Protein AF-A0AAD9TM48-F1 (afdb_monomer_lite)

Structure (mmCIF, N/CA/C/O backbone):
data_AF-A0AAD9TM48-F1
#
_entry.id   AF-A0AAD9TM48-F1
#
loop_
_atom_site.group_PDB
_atom_site.id
_atom_site.type_symbol
_atom_site.label_atom_id
_atom_site.label_alt_id
_atom_site.label_comp_id
_atom_site.label_asym_id
_atom_site.label_entity_id
_atom_site.label_seq_id
_atom_site.pdbx_PDB_ins_code
_atom_site.Cartn_x
_atom_site.Cartn_y
_atom_site.Cartn_z
_atom_site.occupancy
_atom_site.B_iso_or_equiv
_atom_site.auth_seq_id
_atom_site.auth_comp_id
_atom_site.auth_asym_id
_atom_site.auth_atom_id
_atom_site.pdbx_PDB_model_num
ATOM 1 N N . MET A 1 1 ? 5.382 26.009 -11.081 1.00 37.59 1 MET A N 1
ATOM 2 C CA . MET A 1 1 ? 5.623 24.782 -11.877 1.00 37.59 1 MET A CA 1
ATOM 3 C C . MET A 1 1 ? 5.668 23.601 -10.924 1.00 37.59 1 MET A C 1
ATOM 5 O O . MET A 1 1 ? 6.601 23.520 -10.133 1.00 37.59 1 MET A O 1
ATOM 9 N N . ASN A 1 2 ? 4.663 22.726 -10.951 1.00 45.16 2 ASN A N 1
ATOM 10 C CA . ASN A 1 2 ? 4.685 21.494 -10.162 1.00 45.16 2 ASN A CA 1
ATOM 11 C C . ASN A 1 2 ? 5.765 20.580 -10.746 1.00 45.16 2 ASN A C 1
ATOM 13 O O . ASN A 1 2 ? 5.630 20.101 -11.870 1.00 45.16 2 ASN A O 1
ATOM 17 N N . LYS A 1 3 ? 6.871 20.388 -10.021 1.00 45.62 3 LYS A N 1
ATOM 18 C CA . LYS A 1 3 ? 7.873 19.391 -10.399 1.00 45.62 3 LYS A CA 1
ATOM 19 C C . LYS A 1 3 ? 7.224 18.023 -10.218 1.00 45.62 3 LYS A C 1
ATOM 21 O O . LYS A 1 3 ? 7.030 17.582 -9.090 1.00 45.62 3 LYS A O 1
ATOM 26 N N . ALA A 1 4 ? 6.873 17.369 -11.321 1.00 51.88 4 ALA A N 1
ATOM 27 C CA . ALA A 1 4 ? 6.559 15.950 -11.286 1.00 51.88 4 ALA A CA 1
ATOM 28 C C . ALA A 1 4 ? 7.747 15.209 -10.649 1.00 51.88 4 ALA A C 1
ATOM 30 O O . ALA A 1 4 ? 8.905 15.532 -10.934 1.00 51.88 4 ALA A O 1
ATOM 31 N N . ALA A 1 5 ? 7.472 14.244 -9.769 1.00 54.47 5 ALA A N 1
ATOM 32 C CA . ALA A 1 5 ? 8.515 13.404 -9.192 1.00 54.47 5 ALA A CA 1
ATOM 33 C C . ALA A 1 5 ? 9.335 12.776 -10.332 1.00 54.47 5 ALA A C 1
ATOM 35 O O . ALA A 1 5 ? 8.765 12.132 -11.224 1.00 54.47 5 ALA A O 1
ATOM 36 N N . ARG A 1 6 ? 10.660 12.998 -10.327 1.00 60.31 6 ARG A N 1
ATOM 37 C CA . ARG A 1 6 ? 11.573 12.419 -11.326 1.00 60.31 6 ARG A CA 1
ATOM 38 C C . ARG A 1 6 ? 11.317 10.913 -11.356 1.00 60.31 6 ARG A C 1
ATOM 40 O O . ARG A 1 6 ? 11.364 10.2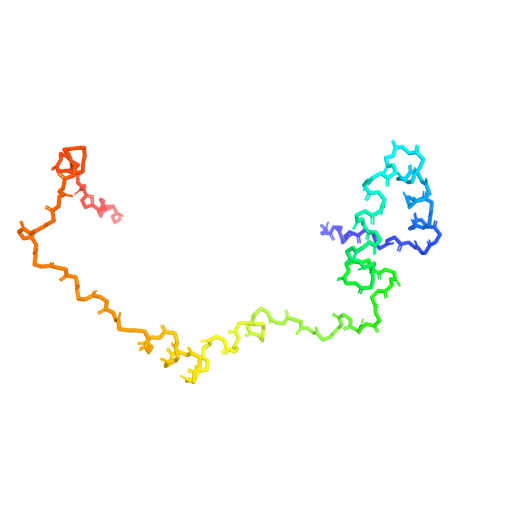59 -10.318 1.00 60.31 6 ARG A O 1
ATOM 47 N N . ALA A 1 7 ? 10.969 10.375 -12.522 1.00 62.56 7 ALA A N 1
ATOM 48 C CA . ALA A 1 7 ? 10.917 8.931 -12.682 1.00 62.56 7 ALA A CA 1
ATOM 49 C C . ALA A 1 7 ? 12.356 8.418 -12.583 1.00 62.56 7 ALA A C 1
ATOM 51 O O . ALA A 1 7 ? 13.211 8.870 -13.344 1.00 62.56 7 ALA A O 1
ATOM 52 N N . TYR A 1 8 ? 12.625 7.546 -11.614 1.00 73.88 8 TYR A N 1
ATOM 53 C CA . TYR A 1 8 ? 13.899 6.844 -11.537 1.00 73.88 8 TYR A CA 1
ATOM 54 C C . TYR A 1 8 ? 14.083 6.004 -12.806 1.00 73.88 8 TYR A C 1
ATOM 56 O O . TYR A 1 8 ? 13.134 5.364 -13.264 1.00 73.88 8 TYR A O 1
ATOM 64 N N . THR A 1 9 ? 15.282 6.030 -13.386 1.00 87.25 9 THR A N 1
ATOM 65 C CA . THR A 1 9 ? 15.666 5.084 -14.442 1.00 87.25 9 THR A CA 1
ATOM 66 C C . THR A 1 9 ? 15.919 3.701 -13.840 1.00 87.25 9 THR A C 1
ATOM 68 O O . THR A 1 9 ? 16.132 3.579 -12.634 1.00 87.25 9 THR A O 1
ATOM 71 N N . GLU A 1 10 ? 15.943 2.654 -14.666 1.00 89.62 10 GLU A N 1
ATOM 72 C CA . GLU A 1 10 ? 16.256 1.289 -14.212 1.00 89.62 10 GLU A CA 1
ATOM 73 C C . GLU A 1 10 ? 17.617 1.208 -13.510 1.00 89.62 10 GLU A C 1
ATOM 75 O O . GLU A 1 10 ? 17.733 0.637 -12.431 1.00 89.62 10 GLU A O 1
ATOM 80 N N . LEU A 1 11 ? 18.629 1.898 -14.042 1.00 92.56 11 LEU A N 1
ATOM 81 C CA . LEU A 1 11 ? 19.945 1.981 -13.408 1.00 92.56 11 LEU A CA 1
ATOM 82 C C . LEU A 1 11 ? 19.888 2.611 -12.007 1.00 92.56 11 LEU A C 1
ATOM 84 O O . LEU A 1 11 ? 20.580 2.164 -11.096 1.00 92.56 11 LEU A O 1
ATOM 88 N N . GLN A 1 12 ? 19.084 3.664 -11.831 1.00 91.88 12 GLN A N 1
ATOM 89 C CA . GLN A 1 12 ? 18.921 4.304 -10.525 1.00 91.88 12 GLN A CA 1
ATOM 90 C C . GLN A 1 12 ? 18.166 3.401 -9.549 1.00 91.88 12 GLN A C 1
ATOM 92 O O . GLN A 1 12 ? 18.530 3.345 -8.380 1.00 91.88 12 GLN A O 1
ATOM 97 N N . TYR A 1 13 ? 17.148 2.682 -10.030 1.00 92.62 13 TYR A N 1
ATOM 98 C CA . TYR A 1 13 ? 16.436 1.685 -9.235 1.00 92.62 13 TYR A CA 1
ATOM 99 C C . TYR A 1 13 ? 17.390 0.589 -8.746 1.00 92.62 13 TYR A C 1
ATOM 101 O O . TYR A 1 13 ? 17.473 0.362 -7.543 1.00 92.62 13 TYR A O 1
ATOM 109 N N . ASN A 1 14 ? 18.174 -0.007 -9.649 1.00 94.88 14 ASN A N 1
ATOM 110 C CA . ASN A 1 14 ? 19.113 -1.079 -9.310 1.00 94.88 14 ASN A CA 1
ATOM 111 C C . ASN A 1 14 ? 20.139 -0.631 -8.264 1.00 94.88 14 ASN A C 1
ATOM 113 O O . ASN A 1 14 ? 20.362 -1.343 -7.291 1.00 94.88 14 ASN A O 1
ATOM 117 N N . ARG A 1 15 ? 20.692 0.582 -8.406 1.00 95.69 15 ARG A N 1
ATOM 118 C CA . ARG A 1 15 ? 21.619 1.145 -7.413 1.00 95.69 15 ARG A CA 1
ATOM 119 C C . ARG A 1 15 ? 20.975 1.274 -6.031 1.00 95.69 15 ARG A C 1
ATOM 121 O O . ARG A 1 15 ? 21.584 0.893 -5.042 1.00 95.69 15 ARG A O 1
ATOM 128 N N . HIS A 1 16 ? 19.748 1.784 -5.954 1.00 93.25 16 HIS A N 1
ATOM 129 C CA . HIS A 1 16 ? 19.054 1.927 -4.673 1.00 93.25 16 HIS A CA 1
ATOM 130 C C . HIS A 1 16 ? 18.660 0.582 -4.054 1.00 93.25 16 HIS A C 1
ATOM 132 O O . HIS A 1 16 ? 18.692 0.446 -2.835 1.00 93.25 16 HIS A O 1
ATOM 138 N N . MET A 1 17 ? 18.314 -0.417 -4.870 1.00 95.44 17 MET A N 1
ATOM 139 C CA . MET A 1 17 ? 18.044 -1.771 -4.382 1.00 95.44 17 MET A CA 1
ATOM 140 C C . MET A 1 17 ? 19.310 -2.436 -3.828 1.00 95.44 17 MET A C 1
ATOM 142 O O . MET A 1 17 ? 19.242 -3.079 -2.785 1.00 95.44 17 MET A O 1
ATOM 146 N N . GLU A 1 18 ? 20.461 -2.236 -4.472 1.00 97.06 18 GLU A N 1
ATOM 147 C CA . GLU A 1 18 ? 21.765 -2.700 -3.981 1.00 97.06 18 GLU A CA 1
ATOM 148 C C . GLU A 1 18 ? 22.166 -1.989 -2.676 1.00 97.06 18 GLU A C 1
ATOM 150 O O . GLU A 1 18 ? 22.567 -2.631 -1.706 1.00 97.06 18 GLU A O 1
ATOM 155 N N . GLU A 1 19 ? 21.996 -0.666 -2.603 1.00 97.56 19 GLU A N 1
ATOM 156 C CA . GLU A 1 19 ? 22.200 0.108 -1.370 1.00 97.56 19 GLU A CA 1
ATOM 157 C C . GLU A 1 19 ? 21.301 -0.401 -0.230 1.00 97.56 19 GLU A C 1
ATOM 159 O O . GLU A 1 19 ? 21.777 -0.598 0.890 1.00 97.56 19 GLU A O 1
ATOM 164 N N . LEU A 1 20 ? 20.018 -0.665 -0.509 1.00 97.00 20 LEU A N 1
ATOM 165 C CA . LEU A 1 20 ? 19.065 -1.198 0.467 1.00 97.00 20 LEU A CA 1
ATOM 166 C C . LEU A 1 20 ? 19.475 -2.589 0.958 1.00 97.00 20 LEU A C 1
ATOM 168 O O . LEU A 1 20 ? 19.422 -2.838 2.160 1.00 97.00 20 LEU A O 1
ATOM 172 N N . GLN A 1 21 ? 19.907 -3.468 0.053 1.00 97.69 21 GLN A N 1
ATOM 173 C CA . GLN A 1 21 ? 20.374 -4.809 0.398 1.00 97.69 21 GLN A CA 1
ATOM 174 C C . GLN A 1 21 ? 21.583 -4.761 1.335 1.00 97.69 21 GLN A C 1
ATOM 176 O O . GLN A 1 21 ? 21.627 -5.489 2.324 1.00 97.69 21 GLN A O 1
ATOM 181 N N . ASN A 1 22 ? 22.536 -3.872 1.053 1.00 97.69 22 ASN A N 1
ATOM 182 C CA . ASN A 1 22 ? 23.757 -3.734 1.843 1.00 97.69 22 ASN A CA 1
ATOM 183 C C . ASN A 1 22 ? 23.504 -3.124 3.229 1.00 97.69 22 ASN A C 1
ATOM 185 O O . ASN A 1 22 ? 24.139 -3.523 4.204 1.00 97.69 22 ASN A O 1
ATOM 189 N N . LEU A 1 23 ? 22.596 -2.148 3.327 1.00 97.81 23 LEU A N 1
ATOM 190 C CA . LEU A 1 23 ? 22.308 -1.456 4.586 1.00 97.81 23 LEU A CA 1
ATOM 191 C C . LEU A 1 23 ? 21.312 -2.226 5.461 1.00 97.81 23 LEU A C 1
ATOM 193 O O . LEU A 1 23 ? 21.482 -2.301 6.679 1.00 97.81 23 LEU A O 1
ATOM 197 N N . HIS A 1 24 ? 20.265 -2.785 4.852 1.00 97.69 24 HIS A N 1
ATOM 198 C CA . HIS A 1 24 ? 19.128 -3.381 5.549 1.00 97.69 24 HIS A CA 1
ATOM 199 C C . HIS A 1 24 ? 18.591 -4.625 4.814 1.00 97.69 24 HIS A C 1
ATOM 201 O O . HIS A 1 24 ? 17.517 -4.560 4.208 1.00 97.69 24 HIS A O 1
ATOM 207 N N . PRO A 1 25 ? 19.267 -5.785 4.931 1.00 96.88 25 PRO A N 1
ATOM 208 C CA . PRO A 1 25 ? 18.875 -7.020 4.244 1.00 96.88 25 PRO A CA 1
ATOM 209 C C . PRO A 1 25 ? 17.414 -7.426 4.488 1.00 96.88 25 PRO A C 1
ATOM 211 O O . PRO A 1 25 ? 16.679 -7.676 3.544 1.00 96.88 25 PRO A O 1
ATOM 214 N N . ASN A 1 26 ? 16.937 -7.362 5.736 1.00 97.31 26 ASN A N 1
ATOM 215 C CA . ASN A 1 26 ? 15.551 -7.727 6.060 1.00 97.31 26 ASN A CA 1
ATOM 216 C C . ASN A 1 26 ? 14.516 -6.815 5.373 1.00 97.31 26 ASN A C 1
ATOM 218 O O . ASN A 1 26 ? 13.412 -7.247 5.049 1.00 97.31 26 ASN A O 1
ATOM 222 N N . ALA A 1 27 ? 14.848 -5.532 5.187 1.00 96.44 27 ALA A N 1
ATOM 223 C CA . ALA A 1 27 ? 13.977 -4.599 4.480 1.00 96.44 27 ALA A CA 1
ATOM 224 C C . ALA A 1 27 ? 14.012 -4.862 2.972 1.00 96.44 27 ALA A C 1
ATOM 226 O O . ALA A 1 27 ? 12.977 -4.769 2.320 1.00 96.44 27 ALA A O 1
ATOM 227 N N . TYR A 1 28 ? 15.181 -5.217 2.432 1.00 97.00 28 TYR A N 1
ATOM 228 C CA . TYR A 1 28 ? 15.307 -5.673 1.053 1.00 97.00 28 TYR A CA 1
ATOM 229 C C . TYR A 1 28 ? 14.438 -6.911 0.801 1.00 97.00 28 TYR A C 1
ATOM 231 O O . TYR A 1 28 ? 13.614 -6.872 -0.110 1.00 97.00 28 TYR A O 1
ATOM 239 N N . ASP A 1 29 ? 14.537 -7.940 1.647 1.00 97.75 29 ASP A N 1
ATOM 240 C CA . ASP A 1 29 ? 13.745 -9.171 1.525 1.00 97.75 29 ASP A CA 1
ATOM 241 C C . ASP A 1 29 ? 12.243 -8.863 1.522 1.00 97.75 29 ASP A C 1
ATOM 243 O O . ASP A 1 29 ? 11.533 -9.248 0.597 1.00 97.75 29 ASP A O 1
ATOM 247 N N . TYR A 1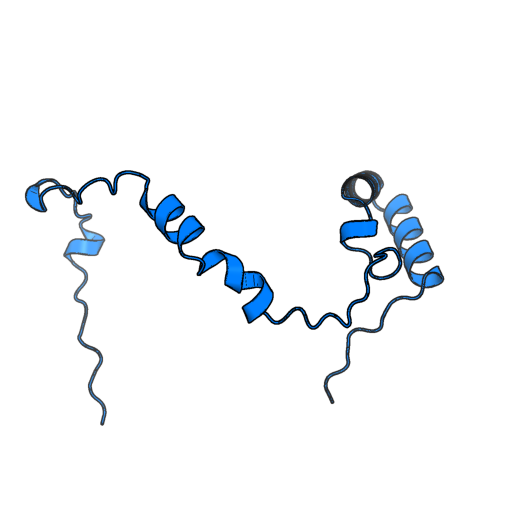 30 ? 11.773 -8.046 2.472 1.00 96.50 30 TYR A N 1
ATOM 248 C CA . TYR A 1 30 ? 10.379 -7.594 2.504 1.00 96.50 30 TYR A CA 1
ATOM 249 C C . TYR A 1 30 ? 9.954 -6.875 1.213 1.00 96.50 30 TYR A C 1
ATOM 251 O O . TYR A 1 30 ? 8.853 -7.081 0.706 1.00 96.50 30 TYR A O 1
ATOM 259 N N . VAL A 1 31 ? 10.807 -5.997 0.682 1.00 94.19 31 VAL A N 1
ATOM 260 C CA . VAL A 1 31 ? 10.513 -5.213 -0.525 1.00 94.19 31 VAL A CA 1
ATOM 261 C C . VAL A 1 31 ? 10.460 -6.100 -1.775 1.00 94.19 31 VAL A C 1
ATOM 263 O O . VAL A 1 31 ? 9.652 -5.834 -2.671 1.00 94.19 31 VAL A O 1
ATOM 266 N N . ILE A 1 32 ? 11.283 -7.150 -1.830 1.00 95.31 32 ILE A N 1
ATOM 267 C CA . ILE A 1 32 ? 11.235 -8.175 -2.877 1.00 95.31 32 ILE A CA 1
ATOM 268 C C . ILE A 1 32 ? 9.978 -9.043 -2.731 1.00 95.31 32 ILE A C 1
ATOM 270 O O . ILE A 1 32 ? 9.266 -9.230 -3.717 1.00 95.31 32 ILE A O 1
ATOM 274 N N . ASP A 1 33 ? 9.639 -9.482 -1.517 1.00 96.31 33 ASP A N 1
ATOM 275 C CA . ASP A 1 33 ? 8.431 -10.270 -1.223 1.00 96.31 33 ASP A CA 1
ATOM 276 C C . ASP A 1 33 ? 7.136 -9.498 -1.523 1.00 96.31 33 ASP A C 1
ATOM 278 O O . ASP A 1 33 ? 6.141 -10.060 -1.992 1.00 96.31 33 ASP A O 1
ATOM 282 N N . ALA A 1 34 ? 7.146 -8.179 -1.307 1.00 92.44 34 ALA A N 1
ATOM 283 C CA . ALA A 1 34 ? 6.057 -7.281 -1.682 1.00 92.44 34 ALA A CA 1
ATOM 284 C C . ALA A 1 34 ? 5.858 -7.168 -3.208 1.00 92.44 34 ALA A C 1
ATOM 286 O O . ALA A 1 34 ? 4.859 -6.587 -3.641 1.00 92.44 34 ALA A O 1
ATOM 287 N N . ASP A 1 35 ? 6.760 -7.757 -4.000 1.00 91.00 35 ASP A N 1
ATOM 288 C CA . ASP A 1 35 ? 6.794 -7.803 -5.459 1.00 91.00 35 ASP A CA 1
ATOM 289 C C . ASP A 1 35 ? 6.958 -6.412 -6.107 1.00 91.00 35 ASP A C 1
ATOM 291 O O . ASP A 1 35 ? 5.993 -5.642 -6.224 1.00 91.00 35 ASP A O 1
ATOM 295 N N . PRO A 1 36 ? 8.171 -6.076 -6.593 1.00 90.19 36 PRO A N 1
ATOM 296 C CA . PRO A 1 36 ? 8.443 -4.828 -7.297 1.00 90.19 36 PRO A CA 1
ATOM 297 C C . PRO A 1 36 ? 7.497 -4.522 -8.460 1.00 90.19 36 PRO A C 1
ATOM 299 O O . PRO A 1 36 ? 7.270 -3.344 -8.739 1.00 90.19 36 PRO A O 1
ATOM 302 N N . HIS A 1 37 ? 6.889 -5.519 -9.111 1.00 88.25 37 HIS A N 1
ATOM 303 C CA . HIS A 1 37 ? 5.919 -5.275 -10.181 1.00 88.25 37 HIS A CA 1
ATOM 304 C C . HIS A 1 37 ? 4.658 -4.545 -9.702 1.00 88.25 37 HIS A C 1
ATOM 306 O O . HIS A 1 37 ? 3.966 -3.946 -10.525 1.00 88.25 37 HIS A O 1
ATOM 312 N N . LYS A 1 38 ? 4.358 -4.547 -8.396 1.00 83.38 38 LYS A N 1
ATOM 313 C CA . LYS A 1 38 ? 3.164 -3.900 -7.827 1.00 83.38 38 LYS A CA 1
ATOM 314 C C . LYS A 1 38 ? 3.361 -2.421 -7.503 1.00 83.38 38 LYS A C 1
ATOM 316 O O . LYS A 1 38 ? 2.383 -1.678 -7.467 1.00 83.38 38 LYS A O 1
ATOM 321 N N . TRP A 1 39 ? 4.597 -1.981 -7.270 1.00 83.88 39 TRP A N 1
ATOM 322 C CA . TRP A 1 39 ? 4.875 -0.628 -6.765 1.00 83.88 39 TRP A CA 1
ATOM 323 C C . TRP A 1 39 ? 6.032 0.085 -7.479 1.00 83.88 39 TRP A C 1
ATOM 325 O O . TRP A 1 39 ? 6.031 1.317 -7.567 1.00 83.88 39 TRP A O 1
ATOM 335 N N . SER A 1 40 ? 7.011 -0.642 -8.030 1.00 86.38 40 SER A N 1
ATOM 336 C CA . SER A 1 40 ? 8.152 -0.029 -8.709 1.00 86.38 40 SER A CA 1
ATOM 337 C C . SER A 1 40 ? 7.730 0.531 -10.059 1.00 86.38 40 SER A C 1
ATOM 339 O O . SER A 1 40 ? 7.234 -0.167 -10.944 1.00 86.38 40 SER A O 1
ATOM 341 N N . ARG A 1 41 ? 7.995 1.826 -10.259 1.00 80.69 41 ARG A N 1
ATOM 342 C CA . ARG A 1 41 ? 7.659 2.519 -11.508 1.00 80.69 41 ARG A CA 1
ATOM 343 C C . ARG A 1 41 ? 8.394 1.967 -12.730 1.00 80.69 41 ARG A C 1
ATOM 345 O O . ARG A 1 41 ? 7.912 2.249 -13.827 1.00 80.69 41 ARG A O 1
ATOM 352 N N . VAL A 1 42 ? 9.532 1.303 -12.520 1.00 86.19 42 VAL A N 1
ATOM 353 C CA . VAL A 1 42 ? 10.389 0.701 -13.552 1.00 86.19 42 VAL A CA 1
ATOM 354 C C . VAL A 1 42 ? 9.866 -0.679 -13.960 1.00 86.19 42 VAL A C 1
ATOM 356 O O . VAL A 1 42 ? 9.893 -0.999 -15.141 1.00 86.19 42 VAL A O 1
ATOM 359 N N . HIS A 1 43 ? 9.338 -1.461 -13.011 1.00 85.50 43 HIS A N 1
ATOM 360 C CA . HIS A 1 43 ? 8.902 -2.843 -13.253 1.00 85.50 43 HIS A CA 1
ATOM 361 C C . HIS A 1 43 ? 7.389 -3.010 -13.432 1.00 85.50 43 HIS A C 1
ATOM 363 O O . HIS A 1 43 ? 6.945 -4.082 -13.835 1.00 85.50 43 HIS A O 1
ATOM 369 N N . TYR A 1 44 ? 6.579 -1.980 -13.179 1.00 83.00 44 TYR A N 1
ATOM 370 C CA . TYR A 1 44 ? 5.139 -2.044 -13.429 1.00 83.00 44 TYR A CA 1
ATOM 371 C C . TYR A 1 44 ? 4.844 -2.188 -14.941 1.00 83.00 44 TYR A C 1
ATOM 373 O O . TYR A 1 44 ? 5.150 -1.267 -15.702 1.00 83.00 44 TYR A O 1
ATOM 381 N N . PRO A 1 45 ? 4.226 -3.298 -15.395 1.00 74.94 45 PRO A N 1
ATOM 382 C CA . PRO A 1 45 ? 4.038 -3.586 -16.822 1.00 74.94 45 PRO A CA 1
ATOM 383 C C . PRO A 1 45 ? 2.857 -2.834 -17.462 1.00 74.94 45 PRO A C 1
ATOM 385 O O . PRO A 1 45 ? 2.720 -2.818 -18.685 1.00 74.94 45 PRO A O 1
ATOM 388 N N . GLY A 1 46 ? 1.971 -2.237 -16.659 1.00 73.81 46 GLY A N 1
ATOM 389 C CA . GLY A 1 46 ? 0.76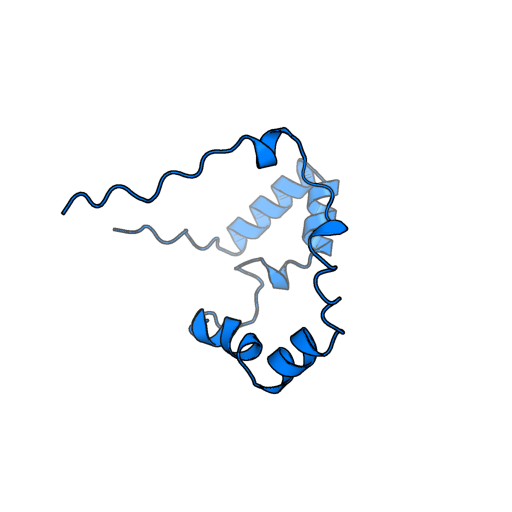8 -1.564 -17.148 1.00 73.81 46 GLY A CA 1
ATOM 390 C C . GLY A 1 46 ? 1.027 -0.144 -17.660 1.00 73.81 46 GLY A C 1
ATOM 391 O O . GLY A 1 46 ? 1.919 0.568 -17.187 1.00 73.81 46 GLY A O 1
ATOM 392 N N . ARG A 1 47 ? 0.203 0.310 -18.612 1.00 66.56 47 ARG A N 1
ATOM 393 C CA . ARG A 1 47 ? 0.237 1.707 -19.056 1.00 66.56 47 ARG A CA 1
ATOM 394 C C . ARG A 1 47 ? -0.429 2.604 -18.008 1.00 66.56 47 ARG A C 1
ATOM 396 O O . ARG A 1 47 ? -1.543 2.340 -17.569 1.00 66.56 47 ARG A O 1
ATOM 403 N N . ARG A 1 48 ? 0.272 3.669 -17.608 1.00 60.03 48 ARG A N 1
ATOM 404 C CA . ARG A 1 48 ? -0.191 4.665 -16.619 1.00 60.03 48 ARG A CA 1
ATOM 405 C C . ARG A 1 48 ? -1.178 5.696 -17.179 1.00 60.03 48 ARG A C 1
ATOM 407 O O . ARG A 1 48 ? -1.645 6.544 -16.429 1.00 60.03 48 ARG A O 1
ATOM 414 N N . ASP A 1 49 ? -1.416 5.681 -18.484 1.00 56.00 49 ASP A N 1
ATOM 415 C CA . ASP A 1 49 ? -2.248 6.646 -19.209 1.00 56.00 49 ASP A CA 1
ATOM 416 C C . ASP A 1 49 ? -3.721 6.237 -19.295 1.00 56.00 49 ASP A C 1
ATOM 418 O O . ASP A 1 49 ? -4.547 7.046 -19.720 1.00 56.00 49 ASP A O 1
ATOM 422 N N . LEU A 1 50 ? -4.079 5.034 -18.831 1.00 53.75 50 LEU A N 1
ATOM 423 C CA . LEU A 1 50 ? -5.428 4.817 -18.332 1.00 53.75 50 LEU A CA 1
ATOM 424 C C . LEU A 1 50 ? -5.564 5.749 -17.139 1.00 53.75 50 LEU A C 1
ATOM 426 O O . LEU A 1 50 ? -5.138 5.409 -16.038 1.00 53.75 50 LEU A O 1
ATOM 430 N N . ASN A 1 51 ? -6.060 6.958 -17.417 1.00 52.22 51 ASN A N 1
ATOM 431 C CA . ASN A 1 51 ? -6.498 7.934 -16.442 1.00 52.22 51 ASN A CA 1
ATOM 432 C C . ASN A 1 51 ? -7.286 7.157 -15.406 1.00 52.22 51 ASN A C 1
ATOM 434 O O . ASN A 1 51 ? -8.438 6.785 -15.631 1.00 52.22 51 ASN A O 1
ATOM 438 N N . MET A 1 52 ? -6.611 6.847 -14.307 1.00 57.03 52 MET A N 1
ATOM 439 C CA . MET A 1 52 ? -7.200 6.251 -13.137 1.00 57.03 52 MET A CA 1
ATOM 440 C C . MET A 1 52 ? -8.006 7.391 -12.531 1.00 57.03 52 MET A C 1
ATOM 442 O O . MET A 1 52 ? -7.566 8.079 -11.616 1.00 57.03 52 MET A O 1
ATOM 446 N N . ASP A 1 53 ? -9.128 7.693 -13.182 1.00 64.62 53 ASP A N 1
ATOM 447 C CA . ASP A 1 53 ? -10.091 8.646 -12.697 1.00 64.62 53 ASP A CA 1
ATOM 448 C C . ASP A 1 53 ? -10.467 8.126 -11.318 1.00 64.62 53 ASP A C 1
ATOM 450 O O . ASP A 1 53 ? -10.856 6.964 -11.166 1.00 64.62 53 ASP A O 1
ATOM 454 N N . PHE A 1 54 ? -10.281 8.961 -10.302 1.00 63.59 54 PHE A N 1
ATOM 455 C CA . PHE A 1 54 ? -10.715 8.653 -8.947 1.00 63.59 54 PHE A CA 1
ATOM 456 C C . PHE A 1 54 ? -12.169 8.155 -8.964 1.00 63.59 54 PHE A C 1
ATOM 458 O O . PHE A 1 54 ? -12.520 7.193 -8.282 1.00 63.59 54 PHE A O 1
ATOM 465 N N . THR A 1 55 ? -12.978 8.731 -9.856 1.00 68.00 55 THR A N 1
ATOM 466 C CA . THR A 1 55 ? -14.339 8.288 -10.141 1.00 68.00 55 THR A CA 1
ATOM 467 C C . THR A 1 55 ? -14.400 6.848 -10.647 1.00 68.00 55 THR A C 1
ATOM 469 O O . THR A 1 55 ? -15.235 6.093 -10.172 1.00 68.00 55 THR A O 1
ATOM 472 N N . SER A 1 56 ? -13.515 6.425 -11.555 1.00 75.00 56 SER A N 1
ATOM 473 C CA . SER A 1 56 ? -13.448 5.041 -12.051 1.00 75.00 56 SER A CA 1
ATOM 474 C C . SER A 1 56 ? -12.978 4.052 -10.986 1.00 75.00 56 SER A C 1
ATOM 476 O O . SER A 1 56 ? -13.454 2.921 -10.980 1.00 75.00 56 SER A O 1
ATOM 478 N N . LEU A 1 57 ? -12.056 4.447 -10.102 1.00 75.62 57 LEU A N 1
ATOM 479 C CA . LEU A 1 57 ? -11.619 3.598 -8.987 1.00 75.62 57 LEU A CA 1
ATOM 480 C C . LEU A 1 57 ? -12.749 3.350 -7.990 1.00 75.62 57 LEU A C 1
ATOM 482 O O . LEU A 1 57 ? -12.904 2.242 -7.481 1.00 75.62 57 LEU A O 1
ATOM 486 N N . CYS A 1 58 ? -13.532 4.389 -7.700 1.00 75.69 58 CYS A N 1
ATOM 487 C CA . CYS A 1 58 ? -14.600 4.316 -6.713 1.00 75.69 58 CYS A CA 1
ATOM 488 C C . CYS A 1 58 ? -15.966 3.947 -7.310 1.00 75.69 58 CYS A C 1
ATOM 490 O O . CYS A 1 58 ? -16.878 3.622 -6.554 1.00 75.69 58 CYS A O 1
ATOM 492 N N . ALA A 1 59 ? -16.128 3.964 -8.638 1.00 83.12 59 ALA A N 1
ATOM 493 C CA . ALA A 1 59 ? -17.402 3.707 -9.316 1.00 83.12 59 ALA A CA 1
ATOM 494 C C . ALA A 1 59 ? -18.017 2.366 -8.910 1.00 83.12 59 ALA A C 1
ATOM 496 O O . ALA A 1 59 ? -19.235 2.264 -8.762 1.00 83.12 59 ALA A O 1
ATOM 497 N N . ASP A 1 60 ? -17.176 1.357 -8.688 1.00 83.69 60 ASP A N 1
ATOM 498 C CA . ASP A 1 60 ? -17.620 0.027 -8.290 1.00 83.69 60 ASP A CA 1
ATOM 499 C C . ASP A 1 60 ? -18.329 0.027 -6.931 1.00 83.69 60 ASP A C 1
ATOM 501 O O . ASP A 1 60 ? -19.333 -0.666 -6.785 1.00 83.69 60 ASP A O 1
ATOM 505 N N . TYR A 1 61 ? -17.912 0.869 -5.979 1.00 81.12 61 TYR A N 1
ATOM 506 C CA . TYR A 1 61 ? -18.576 1.002 -4.675 1.00 81.12 61 TYR A CA 1
ATOM 507 C C . TYR A 1 61 ? -19.991 1.575 -4.779 1.00 81.12 61 TYR A C 1
ATOM 509 O O . TYR A 1 61 ? -20.845 1.267 -3.952 1.00 81.12 61 TYR A O 1
ATOM 517 N N . TYR A 1 62 ? -20.252 2.391 -5.801 1.00 83.62 62 TYR A N 1
ATOM 518 C CA . TYR A 1 62 ? -21.557 3.013 -6.025 1.00 83.62 62 TYR A CA 1
ATOM 519 C C . TYR A 1 62 ? -22.477 2.177 -6.927 1.00 83.62 62 TYR A C 1
ATOM 521 O O . TYR A 1 62 ? -23.590 2.603 -7.244 1.00 83.62 62 TYR A O 1
ATOM 529 N N . LYS A 1 63 ? -22.057 0.972 -7.341 1.00 89.25 63 LYS A N 1
ATOM 530 C CA . LYS A 1 63 ? -22.935 0.030 -8.046 1.00 89.25 63 LYS A CA 1
ATOM 531 C C . LYS A 1 63 ? -24.016 -0.498 -7.096 1.00 89.25 63 LYS A C 1
ATOM 533 O O . LYS A 1 63 ? -23.802 -0.680 -5.900 1.00 89.25 63 LYS A O 1
ATOM 538 N N . ARG A 1 64 ? -25.191 -0.812 -7.656 1.00 92.94 64 ARG A N 1
ATOM 539 C CA . ARG A 1 64 ? -26.350 -1.322 -6.900 1.00 92.94 64 ARG A CA 1
ATOM 540 C C . ARG A 1 64 ? -26.008 -2.562 -6.066 1.00 92.94 64 ARG A C 1
ATOM 542 O O . ARG A 1 64 ? -26.408 -2.621 -4.912 1.00 92.94 64 ARG A O 1
ATOM 549 N N . GLN A 1 65 ? -25.306 -3.537 -6.646 1.00 92.94 65 GLN A N 1
ATOM 550 C CA . GLN A 1 65 ? -25.051 -4.814 -5.976 1.00 92.94 65 GLN A CA 1
ATOM 551 C C . GLN A 1 65 ? -24.128 -4.654 -4.752 1.00 92.94 65 GLN A C 1
ATOM 553 O O . GLN A 1 65 ? -24.573 -5.005 -3.666 1.00 92.94 65 GLN A O 1
ATOM 558 N N . PRO A 1 66 ? -22.947 -4.007 -4.851 1.00 89.44 66 PRO A N 1
ATOM 559 C CA . PRO A 1 66 ? -22.110 -3.721 -3.683 1.00 89.44 66 PRO A CA 1
ATOM 560 C C . PRO A 1 66 ? -22.808 -2.909 -2.589 1.00 89.44 66 PRO A C 1
ATOM 562 O O . PRO A 1 66 ? -22.593 -3.179 -1.410 1.00 89.44 66 PRO A O 1
ATOM 565 N N . LEU A 1 67 ? -23.665 -1.943 -2.946 1.00 86.62 67 LEU A N 1
ATOM 566 C CA . LEU A 1 67 ? -24.466 -1.209 -1.960 1.00 86.62 67 LEU A CA 1
ATOM 567 C C . LEU A 1 67 ? -25.440 -2.138 -1.230 1.00 86.62 67 LEU A C 1
ATOM 569 O O . LEU A 1 67 ? -25.474 -2.135 -0.002 1.00 86.62 67 LEU A O 1
ATOM 573 N N . ILE A 1 68 ? -26.200 -2.953 -1.965 1.00 88.81 68 ILE A N 1
ATOM 574 C CA . ILE A 1 68 ? -27.106 -3.942 -1.366 1.00 88.81 68 ILE A CA 1
ATOM 575 C C . ILE A 1 68 ? -26.323 -4.891 -0.460 1.00 88.81 68 ILE A C 1
ATOM 577 O O . ILE A 1 68 ? -26.739 -5.098 0.671 1.00 88.81 68 ILE A O 1
ATOM 581 N N . ASP A 1 69 ? -25.181 -5.406 -0.914 1.00 89.31 69 ASP A N 1
ATOM 582 C CA . ASP A 1 69 ? -24.358 -6.349 -0.155 1.00 89.31 69 ASP A CA 1
ATOM 583 C C . ASP A 1 69 ? -23.795 -5.702 1.121 1.00 89.31 69 ASP A C 1
ATOM 585 O O . ASP A 1 69 ? -23.863 -6.297 2.197 1.00 89.31 69 ASP A O 1
ATOM 589 N N . THR A 1 70 ? -23.328 -4.452 1.042 1.00 85.44 70 THR A N 1
ATOM 590 C CA . THR A 1 70 ? -22.817 -3.683 2.194 1.00 85.44 70 THR A CA 1
ATOM 591 C C . THR A 1 70 ? -23.893 -3.484 3.263 1.00 85.44 70 THR A C 1
ATOM 593 O O . THR A 1 70 ? -23.609 -3.592 4.455 1.00 85.44 70 THR A O 1
ATOM 596 N N . TYR A 1 71 ? -25.139 -3.234 2.849 1.00 82.56 71 TYR A N 1
ATOM 597 C CA . TYR A 1 71 ? -26.286 -3.067 3.749 1.00 82.56 71 TYR A CA 1
ATOM 598 C C . TYR A 1 71 ? -27.097 -4.357 3.970 1.00 82.56 71 TYR A C 1
ATOM 600 O O . TYR A 1 71 ? -28.124 -4.319 4.644 1.00 82.56 71 TYR A O 1
ATOM 608 N N . SER A 1 72 ? -26.661 -5.495 3.418 1.00 84.75 72 SER A N 1
ATOM 609 C CA . SER A 1 72 ? -27.332 -6.794 3.587 1.00 84.75 72 SER A CA 1
ATOM 610 C C . SER A 1 72 ? -27.089 -7.391 4.970 1.00 84.75 72 SER A C 1
ATOM 612 O O . SER A 1 72 ? -27.892 -8.188 5.460 1.00 84.75 72 SER A O 1
ATOM 614 N N . VAL A 1 73 ? -25.998 -6.976 5.623 1.00 82.44 73 VAL A N 1
ATOM 615 C CA . VAL A 1 73 ? -25.756 -7.265 7.033 1.00 82.44 73 VAL A CA 1
ATOM 616 C C . VAL A 1 73 ? -26.895 -6.631 7.831 1.00 82.44 73 VAL A C 1
ATOM 618 O O . VAL A 1 73 ? -27.185 -5.451 7.618 1.00 82.44 73 VAL A O 1
ATOM 621 N N . PRO A 1 74 ? -27.547 -7.369 8.750 1.00 73.75 74 PRO A N 1
ATOM 622 C CA . PRO A 1 74 ? -28.591 -6.791 9.575 1.00 73.75 74 PRO A CA 1
ATOM 623 C C . PRO A 1 74 ? -28.011 -5.581 10.300 1.00 73.75 74 PRO A C 1
ATOM 625 O O . PRO A 1 74 ? -27.109 -5.710 11.130 1.00 73.75 74 PRO A O 1
ATOM 628 N N . ILE A 1 75 ? -28.531 -4.398 9.969 1.00 70.94 75 ILE A N 1
ATOM 629 C CA . ILE A 1 75 ? -28.303 -3.196 10.758 1.00 70.94 75 ILE A CA 1
ATOM 630 C C . ILE A 1 75 ? -28.800 -3.566 12.147 1.00 70.94 75 ILE A C 1
ATOM 632 O O . ILE A 1 75 ? -30.002 -3.755 12.341 1.00 70.94 75 ILE A O 1
ATOM 636 N N . ILE A 1 76 ? -27.872 -3.749 13.091 1.00 74.06 76 ILE A N 1
ATOM 637 C CA . ILE A 1 76 ? -28.232 -3.975 14.486 1.00 74.06 76 ILE A CA 1
ATOM 638 C C . ILE A 1 76 ? -29.110 -2.779 14.840 1.00 74.06 76 ILE A C 1
ATOM 640 O O . ILE A 1 76 ? -28.613 -1.649 14.769 1.00 74.06 76 ILE A O 1
ATOM 644 N N . PRO A 1 77 ? -30.409 -2.986 15.128 1.00 73.31 77 PRO A N 1
ATOM 645 C CA . PRO A 1 77 ? -31.289 -1.873 15.400 1.00 73.31 77 PRO A CA 1
ATOM 646 C C . PRO A 1 77 ? -30.655 -1.100 16.540 1.00 73.31 77 PRO A C 1
ATOM 648 O O . PRO A 1 77 ? -30.254 -1.688 17.554 1.00 73.31 77 PRO A O 1
ATOM 651 N N . VAL A 1 78 ? -30.501 0.207 16.331 1.00 76.50 78 VAL A N 1
ATOM 652 C CA . VAL A 1 78 ? -30.007 1.086 17.378 1.00 76.50 78 VAL A CA 1
ATOM 653 C C . VAL A 1 78 ? -30.896 0.814 18.586 1.00 76.50 78 VAL A C 1
ATOM 655 O O . VAL A 1 78 ? -32.121 0.930 18.497 1.00 76.50 78 VAL A O 1
ATOM 658 N N . ARG A 1 79 ? -30.294 0.314 19.672 1.00 75.44 79 ARG A N 1
ATOM 659 C CA . ARG A 1 79 ? -31.065 -0.149 20.830 1.00 75.44 79 ARG A CA 1
ATOM 660 C C . ARG A 1 79 ? -31.918 1.002 21.359 1.00 75.44 79 ARG A C 1
ATOM 662 O O . ARG A 1 79 ? -31.622 2.164 21.091 1.00 75.44 79 ARG A O 1
ATOM 669 N N . HIS A 1 80 ? -32.959 0.702 22.128 1.00 81.25 80 HIS A N 1
ATOM 670 C CA . HIS A 1 80 ? -33.785 1.750 22.726 1.00 81.25 80 HIS A CA 1
ATOM 671 C C . HIS A 1 80 ? -32.892 2.764 23.476 1.00 81.25 80 HIS A C 1
ATOM 673 O O . HIS A 1 80 ? -32.043 2.315 24.249 1.00 81.25 80 HIS A O 1
ATOM 679 N N . PRO A 1 81 ? -33.076 4.092 23.312 1.00 79.62 81 PRO A N 1
ATOM 680 C CA . PRO A 1 81 ? -32.243 5.112 23.963 1.00 79.62 81 PRO A CA 1
ATOM 681 C C . PRO A 1 81 ? -32.015 4.929 25.474 1.00 79.62 81 PRO A C 1
ATOM 683 O O . PRO A 1 81 ? -30.939 5.234 25.968 1.00 79.62 81 PRO A O 1
ATOM 686 N N . PHE A 1 82 ? -32.975 4.349 26.207 1.00 80.81 82 PHE A N 1
ATOM 687 C CA . PHE A 1 82 ? -32.837 4.034 27.638 1.00 80.81 82 PHE A CA 1
ATOM 688 C C . PHE A 1 82 ? -31.790 2.960 27.961 1.00 80.81 82 PHE A C 1
ATOM 690 O O . PHE A 1 82 ? -31.388 2.820 29.109 1.00 80.81 82 PHE A O 1
ATOM 697 N N . THR A 1 83 ? -31.359 2.182 26.969 1.00 84.75 83 THR A N 1
ATOM 698 C CA . THR A 1 83 ? -30.308 1.164 27.122 1.00 84.75 83 THR A CA 1
ATOM 699 C C . THR A 1 83 ? -28.920 1.695 26.777 1.00 84.75 83 THR A C 1
ATOM 701 O O . THR A 1 83 ? -27.946 0.945 26.848 1.00 84.75 83 THR A O 1
ATOM 704 N N . TRP A 1 84 ? -28.813 2.958 26.357 1.00 87.00 84 TRP A N 1
ATOM 705 C CA . TRP A 1 84 ? -27.529 3.545 26.007 1.00 87.00 84 TRP A CA 1
ATOM 706 C C . TRP A 1 84 ? -26.809 3.976 27.275 1.00 87.00 84 TRP A C 1
ATOM 708 O O . TRP A 1 84 ? -27.341 4.719 28.097 1.00 87.00 84 TRP A O 1
ATOM 718 N N . ILE A 1 85 ? -25.569 3.525 27.412 1.00 87.56 85 ILE A N 1
ATOM 719 C CA . ILE A 1 85 ? -24.660 4.033 28.428 1.00 87.56 85 ILE A CA 1
ATOM 720 C C . ILE A 1 85 ? -24.045 5.301 27.835 1.00 87.56 85 ILE A C 1
ATOM 722 O O . ILE A 1 85 ? -23.221 5.210 26.929 1.00 87.56 85 ILE A O 1
ATOM 726 N N . MET A 1 86 ? -24.493 6.471 28.298 1.00 86.75 86 MET A N 1
ATOM 727 C CA . MET A 1 86 ? -23.903 7.767 27.948 1.00 86.75 86 MET A CA 1
ATOM 728 C C . M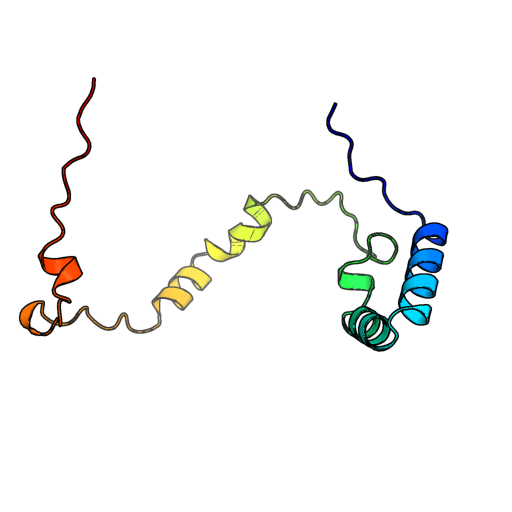ET A 1 86 ? -22.782 8.096 28.942 1.00 86.75 86 MET A C 1
ATOM 730 O O . MET A 1 86 ? -23.075 8.286 30.123 1.00 86.75 86 MET A O 1
ATOM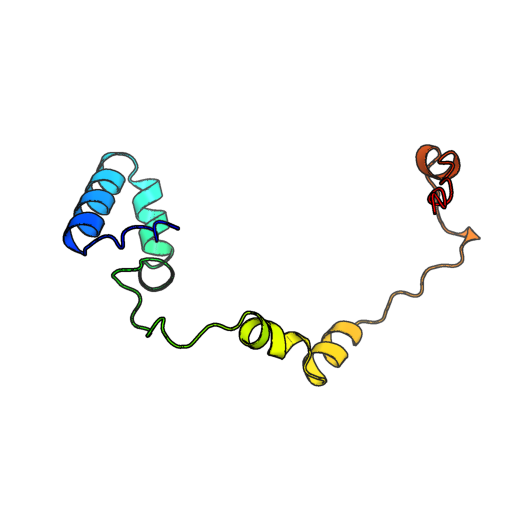 734 N N . PRO A 1 87 ? -21.514 8.165 28.504 1.00 93.50 87 PRO A N 1
ATOM 735 C CA . PRO A 1 87 ? -20.418 8.642 29.342 1.00 93.50 87 PRO A CA 1
ATOM 736 C C . PRO A 1 87 ? -20.660 10.078 29.832 1.00 93.50 87 PRO A C 1
ATOM 738 O O . PRO A 1 87 ? -21.202 10.904 29.089 1.00 93.50 87 PRO A O 1
ATOM 741 N N . SER A 1 88 ? -20.253 10.389 31.068 1.00 87.81 88 SER A N 1
ATOM 742 C CA . SER A 1 88 ? -20.505 11.699 31.693 1.00 87.81 88 SER A CA 1
ATOM 743 C C . SER A 1 88 ? -19.917 12.863 30.893 1.00 87.81 88 SER A C 1
ATOM 745 O O . SER A 1 88 ? -20.561 13.895 30.739 1.00 87.81 88 SER A O 1
ATOM 747 N N . ASP A 1 89 ? -18.739 12.673 30.296 1.00 89.25 89 ASP A N 1
ATOM 748 C CA . ASP A 1 89 ? -18.071 13.676 29.463 1.00 89.25 89 ASP A CA 1
ATOM 749 C C . ASP A 1 89 ? -18.865 14.025 28.195 1.00 89.25 89 ASP A C 1
ATOM 751 O O . ASP A 1 89 ? -18.786 15.149 27.702 1.00 89.25 89 ASP A O 1
ATOM 755 N N . ILE A 1 90 ? -19.650 13.082 27.667 1.00 86.94 90 ILE A N 1
ATOM 756 C CA . ILE A 1 90 ? -20.538 13.309 26.523 1.00 86.94 90 ILE A CA 1
ATOM 757 C C . ILE A 1 90 ? -21.856 13.939 26.972 1.00 86.94 90 ILE A C 1
ATOM 759 O O . ILE A 1 90 ? -22.349 14.840 26.297 1.00 86.94 90 ILE A O 1
ATOM 763 N N . ALA A 1 91 ? -22.414 13.504 28.104 1.00 84.25 91 ALA A N 1
ATOM 764 C CA . ALA A 1 91 ? -23.652 14.062 28.649 1.00 84.25 91 ALA A CA 1
ATOM 765 C C . ALA A 1 91 ? -23.518 15.553 29.015 1.00 84.25 91 ALA A C 1
ATOM 767 O O . ALA A 1 91 ? -24.476 16.312 28.884 1.00 84.25 91 ALA A O 1
ATOM 768 N N . GLU A 1 92 ? -22.324 15.978 29.430 1.00 88.56 92 GLU A N 1
ATOM 769 C CA . GLU A 1 92 ? -22.017 17.362 29.810 1.00 88.56 92 GLU A CA 1
ATOM 770 C C . GLU A 1 92 ? -21.604 18.252 28.623 1.00 88.56 92 GLU A C 1
ATOM 772 O O . GLU A 1 92 ? -21.501 19.475 28.763 1.00 88.56 92 GLU A O 1
ATOM 777 N N . ARG A 1 93 ? -21.378 17.681 27.431 1.00 87.62 93 ARG A N 1
ATOM 778 C CA . ARG A 1 93 ? -21.010 18.461 26.240 1.00 87.62 93 ARG A CA 1
ATOM 779 C C . ARG A 1 93 ? -22.186 19.302 25.752 1.00 87.62 93 ARG A C 1
ATOM 781 O O . ARG A 1 93 ? -23.121 18.808 25.126 1.00 87.62 93 ARG A O 1
ATOM 788 N N . VAL A 1 94 ? -22.075 20.614 25.928 1.00 85.25 94 VAL A N 1
ATOM 789 C CA . VAL A 1 94 ? -22.971 21.592 25.303 1.00 85.25 94 VAL A CA 1
ATOM 790 C C . VAL A 1 94 ? -22.503 21.856 23.870 1.00 85.25 94 VAL A C 1
ATOM 792 O O . VAL A 1 94 ? -21.513 22.552 23.644 1.00 85.25 94 VAL A O 1
ATOM 795 N N . ILE A 1 95 ? -23.210 21.299 22.882 1.00 84.00 95 ILE A N 1
ATOM 796 C CA . ILE A 1 95 ? -22.981 21.619 21.466 1.00 84.00 95 ILE A CA 1
ATOM 797 C C . ILE A 1 95 ? -23.713 22.924 21.154 1.00 84.00 95 ILE A C 1
ATOM 799 O O . ILE A 1 95 ? -24.940 22.967 21.095 1.00 84.00 95 ILE A O 1
ATOM 803 N N . LEU A 1 96 ? -22.955 24.002 20.960 1.00 85.69 96 LEU A N 1
ATOM 804 C CA . LEU A 1 96 ? -23.511 25.267 20.495 1.00 85.69 96 LEU A CA 1
ATOM 805 C C . LEU A 1 96 ? -23.833 25.161 19.002 1.00 85.69 96 LEU A C 1
ATOM 807 O O . LEU A 1 96 ? -23.027 24.651 18.221 1.00 85.69 96 LEU A O 1
ATOM 811 N N . ASN A 1 97 ? -24.994 25.678 18.597 1.00 83.69 97 ASN A N 1
ATOM 812 C CA . ASN A 1 97 ? -25.307 25.821 17.179 1.00 83.69 97 ASN A CA 1
ATOM 813 C C . ASN A 1 97 ? -24.218 26.659 16.490 1.00 83.69 97 ASN A C 1
ATOM 815 O O . ASN A 1 97 ? -23.728 27.623 17.092 1.00 83.69 97 ASN A O 1
ATOM 819 N N . PRO A 1 98 ? -23.848 26.333 15.236 1.00 80.31 98 PRO A N 1
ATOM 820 C CA . PRO A 1 98 ? -22.908 27.148 14.486 1.00 80.31 98 PRO A CA 1
ATOM 821 C C . PRO A 1 98 ? -23.435 28.580 14.456 1.00 80.31 98 PRO A C 1
ATOM 823 O O . PRO A 1 98 ? -24.570 28.825 14.042 1.00 80.31 98 PRO A O 1
ATOM 826 N N . SER A 1 99 ? -22.632 29.523 14.958 1.00 74.25 99 SER A N 1
ATOM 827 C CA . SER A 1 99 ? -23.022 30.926 15.004 1.00 74.25 99 SER A CA 1
ATOM 828 C C . SER 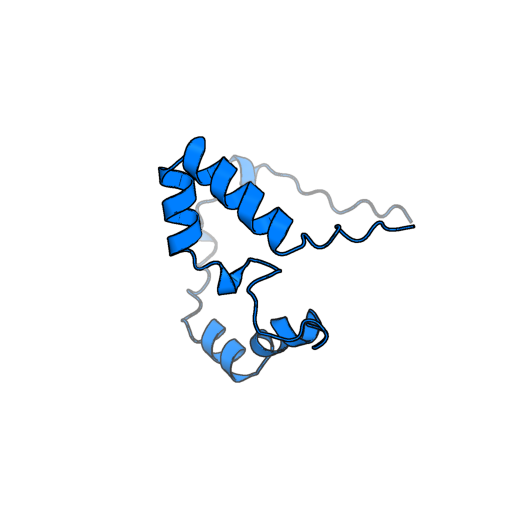A 1 99 ? -23.336 31.366 13.582 1.00 74.25 99 SER A C 1
ATOM 830 O O . SER A 1 99 ? -22.437 31.374 12.737 1.00 74.25 99 SER A O 1
ATOM 832 N N . SER A 1 100 ? -24.588 31.726 13.306 1.00 66.75 100 SER A N 1
ATOM 833 C CA . SER A 1 100 ? -24.959 32.339 12.037 1.00 66.75 100 SER A CA 1
ATOM 834 C C . SER A 1 100 ? -24.335 33.736 11.982 1.00 66.75 100 SER A C 1
ATOM 836 O O . SER A 1 100 ? -24.988 34.738 12.269 1.00 66.75 100 SER A O 1
ATOM 838 N N . ARG A 1 101 ? -23.041 33.829 11.676 1.00 63.41 101 ARG A N 1
ATOM 839 C CA . ARG A 1 101 ? -22.457 35.081 11.206 1.00 63.41 101 ARG A CA 1
ATOM 840 C C . ARG A 1 101 ? -22.758 35.150 9.716 1.00 63.41 101 ARG A C 1
ATOM 842 O O . ARG A 1 101 ? -22.128 34.457 8.924 1.00 63.41 101 ARG A O 1
ATOM 849 N N . ARG A 1 102 ? -23.826 35.886 9.412 1.00 56.81 102 ARG A N 1
ATOM 850 C CA . ARG A 1 102 ? -24.180 36.331 8.066 1.00 56.81 102 ARG A CA 1
ATOM 851 C C . ARG A 1 102 ? -23.224 37.428 7.622 1.00 56.81 102 ARG A C 1
ATOM 853 O O . ARG A 1 102 ? -22.820 38.215 8.508 1.00 56.81 102 ARG A O 1
#

Radius of gyration: 25.56 Å; chains: 1; bounding box: 58×47×51 Å

Sequence (102 aa):
MNKAARAYTELQYNRHMEELQNLHPNAYDYVIDADPHKWSRVHYPGRRDLNMDFTSLCADYYKRQPLIDTYSVPIIPVRHPFTWIMPSDIAERVILNPSSRR

pLDDT: mean 81.46, std 13.86, range [37.59, 97.81]

Foldseek 3Di:
DPPDDDQDDPVRVVVVLVVCCVPPVVVSVVCVVVPCCVPRPHNVPDDPPPPPPVCVVCVVCVDPVVVCVVPVPPPPPPPDPVPDDDDPVRVPDDDDDDPPPD

Organism: NCBI:txid168575

Secondary structure (DSSP, 8-state):
---PPPPPPHHHHHHHHHHHHHH-HHHHHHHHHT-HHHH-TTT--S-TTS---HHHHHGGGGSHHHHHHHTTS---PPPPGGG----HHHHT---PPP----